Protein AF-A0A450VJZ7-F1 (afdb_monomer_lite)

Radius of gyration: 20.31 Å; chains: 1; bounding box: 56×38×48 Å

Sequence (120 aa):
MLVKLYDGNTVTESKRHTITGNPQHEEINTSYVERQNLTMRMSMRRFTRLTNAFSKKVENHMHAISLHYMYYNFCRIHQTLRVTPAMEAGITDRVWEIKDILKLIPMEAPKERGAYKKAA

Structure (mmCIF, N/CA/C/O backbone):
data_AF-A0A450VJZ7-F1
#
_entry.id   AF-A0A450VJZ7-F1
#
loop_
_atom_site.group_PDB
_atom_site.id
_atom_site.type_symbol
_atom_site.label_atom_id
_atom_site.label_alt_id
_atom_site.label_comp_id
_atom_site.label_asym_id
_atom_site.label_entity_id
_atom_site.label_seq_id
_atom_site.pdbx_PDB_ins_code
_atom_site.Cartn_x
_atom_site.Cartn_y
_atom_site.Cartn_z
_atom_site.occupancy
_atom_site.B_iso_or_equiv
_atom_site.auth_seq_id
_atom_site.auth_comp_id
_atom_site.auth_asym_id
_atom_site.auth_atom_id
_atom_site.pdbx_PDB_model_num
ATOM 1 N N . MET A 1 1 ? -15.388 12.323 7.587 1.00 75.19 1 MET A N 1
ATOM 2 C CA . MET A 1 1 ? -13.961 12.392 7.963 1.00 75.19 1 MET A CA 1
ATOM 3 C C . MET A 1 1 ? -13.827 12.250 9.471 1.00 75.19 1 MET A C 1
ATOM 5 O O . MET A 1 1 ? -14.610 12.836 10.208 1.00 75.19 1 MET A O 1
ATOM 9 N N . LEU A 1 2 ? -12.863 11.456 9.932 1.00 82.31 2 LEU A N 1
ATOM 10 C CA . LEU A 1 2 ? -12.483 11.422 11.342 1.00 82.31 2 LEU A CA 1
ATOM 11 C C . LEU A 1 2 ? -11.407 12.492 11.569 1.00 82.31 2 LEU A C 1
ATOM 13 O O . LEU A 1 2 ? -10.364 12.461 10.919 1.00 82.31 2 LEU A O 1
ATOM 17 N N . VAL A 1 3 ? -11.676 13.445 12.454 1.00 84.81 3 VAL A N 1
ATOM 18 C CA . VAL A 1 3 ? -10.765 14.528 12.826 1.00 84.81 3 VAL A CA 1
ATOM 19 C C . VAL A 1 3 ? -10.163 14.183 14.181 1.00 84.81 3 VAL A C 1
ATOM 21 O O . VAL A 1 3 ? -10.890 14.041 15.162 1.00 84.81 3 VAL A O 1
ATOM 24 N N . LYS A 1 4 ? -8.840 14.024 14.232 1.00 85.38 4 LYS A N 1
ATOM 25 C CA . LYS A 1 4 ? -8.097 13.797 15.476 1.00 85.38 4 LYS A CA 1
ATOM 26 C C . LYS A 1 4 ? -7.554 15.133 15.973 1.00 85.38 4 LYS A C 1
ATOM 28 O O . LYS A 1 4 ? -6.862 15.817 15.222 1.00 85.38 4 LYS A O 1
ATOM 33 N N . LEU A 1 5 ? -7.893 15.503 17.203 1.00 87.38 5 LEU A N 1
ATOM 34 C CA . LEU A 1 5 ? -7.334 16.672 17.876 1.00 87.38 5 LEU A CA 1
ATOM 35 C C . LEU A 1 5 ? -6.056 16.253 18.600 1.00 87.38 5 LEU A C 1
ATOM 37 O O . LEU A 1 5 ? -6.008 15.189 19.223 1.00 87.38 5 LEU A O 1
ATOM 41 N N . TYR A 1 6 ? -5.022 17.077 18.469 1.00 90.69 6 TYR A N 1
ATOM 42 C CA . TYR A 1 6 ? -3.698 16.814 19.017 1.00 90.69 6 TYR A CA 1
ATOM 43 C C . TYR A 1 6 ? -3.304 17.921 19.988 1.00 90.69 6 TYR A C 1
ATOM 45 O O . TYR A 1 6 ? -3.503 19.098 19.692 1.00 90.69 6 TYR A O 1
ATOM 53 N N . ASP A 1 7 ? -2.697 17.523 21.102 1.00 92.12 7 ASP A N 1
ATOM 54 C CA . ASP A 1 7 ? -1.905 18.394 21.967 1.00 92.12 7 ASP A CA 1
ATOM 55 C C . ASP A 1 7 ? -0.452 17.898 21.933 1.00 92.12 7 ASP A C 1
ATOM 57 O O . ASP A 1 7 ? -0.128 16.797 22.395 1.00 92.12 7 ASP A O 1
ATOM 61 N N . GLY A 1 8 ? 0.411 18.651 21.249 1.00 91.38 8 GLY A N 1
ATOM 62 C CA . GLY A 1 8 ? 1.755 18.204 20.884 1.00 91.38 8 GLY A CA 1
ATOM 63 C C . GLY A 1 8 ? 1.735 16.901 20.070 1.00 91.38 8 GLY A C 1
ATOM 64 O O . GLY A 1 8 ? 1.234 16.864 18.948 1.00 91.38 8 GLY A O 1
ATOM 65 N N . ASN A 1 9 ? 2.287 15.826 20.645 1.00 87.50 9 ASN A N 1
ATOM 66 C CA . ASN A 1 9 ? 2.355 14.495 20.023 1.00 87.50 9 ASN A CA 1
ATOM 67 C C . ASN A 1 9 ? 1.259 13.527 20.502 1.00 87.50 9 ASN A C 1
ATOM 69 O O . ASN A 1 9 ? 1.255 12.361 20.098 1.00 87.50 9 ASN A O 1
ATOM 73 N N . THR A 1 10 ? 0.340 13.984 21.351 1.00 89.25 10 THR A N 1
ATOM 74 C CA . THR A 1 10 ? -0.694 13.140 21.955 1.00 89.25 10 THR A CA 1
ATOM 75 C C . THR A 1 10 ? -2.044 13.422 21.309 1.00 89.25 10 THR A C 1
ATOM 77 O O . THR A 1 10 ? -2.442 14.576 21.163 1.00 89.25 10 THR A O 1
ATOM 80 N N . VAL A 1 11 ? -2.768 12.365 20.926 1.00 89.56 11 VAL A N 1
ATOM 81 C CA . VAL A 1 11 ? -4.166 12.488 20.485 1.00 89.56 11 VAL A CA 1
ATOM 82 C C . VAL A 1 11 ? -5.034 12.686 21.720 1.00 89.56 11 VAL A C 1
ATOM 84 O O . VAL A 1 11 ? -5.073 11.811 22.583 1.00 89.56 11 VAL A O 1
ATOM 87 N N . THR A 1 12 ? -5.736 13.811 21.795 1.00 92.25 12 THR A N 1
ATOM 88 C CA . THR A 1 12 ? -6.628 14.143 22.914 1.00 92.25 12 THR A CA 1
ATOM 89 C C . THR A 1 12 ? -8.069 13.743 22.627 1.00 92.25 12 THR A C 1
ATOM 91 O O . THR A 1 12 ? -8.780 13.298 23.521 1.00 92.25 12 THR A O 1
ATOM 94 N N . GLU A 1 13 ? -8.503 13.851 21.370 1.00 90.94 13 GLU A N 1
ATOM 95 C CA . GLU A 1 13 ? -9.883 13.568 20.983 1.00 90.94 13 GLU A CA 1
ATOM 96 C C . GLU A 1 13 ? -9.971 13.089 19.527 1.00 90.94 13 GLU A C 1
ATOM 98 O O . GLU A 1 13 ? -9.119 13.400 18.693 1.00 90.94 13 GLU A O 1
ATOM 103 N N . SER A 1 14 ? -11.013 12.326 19.192 1.00 87.44 14 SER A N 1
ATOM 104 C CA . SER A 1 14 ? -11.332 11.927 17.817 1.00 87.44 14 SER A CA 1
ATOM 105 C C . SER A 1 14 ? -12.813 12.167 17.535 1.00 87.44 14 SER A C 1
ATOM 107 O O . SER A 1 14 ? -13.666 11.505 18.118 1.00 87.44 14 SER A O 1
ATOM 109 N N . LYS A 1 15 ? -13.124 13.093 16.623 1.00 88.62 15 LYS A N 1
ATOM 110 C CA . LYS A 1 15 ? -14.495 13.462 16.237 1.00 88.62 15 LYS A CA 1
ATOM 111 C C . LYS A 1 15 ? -14.821 12.966 14.840 1.00 88.62 15 LYS A C 1
ATOM 113 O O . LYS A 1 15 ? -14.015 13.100 13.921 1.00 88.62 15 LYS A O 1
ATOM 118 N N . ARG A 1 16 ? -16.026 12.432 14.647 1.00 87.75 16 ARG A N 1
ATOM 119 C CA . ARG A 1 16 ? -16.557 12.130 13.313 1.00 87.75 16 ARG A CA 1
ATOM 120 C C . ARG A 1 16 ? -17.292 13.357 12.796 1.00 87.75 16 ARG A C 1
ATOM 122 O O . ARG A 1 16 ? -18.292 13.765 13.370 1.00 87.75 16 ARG A O 1
ATOM 129 N N . HIS A 1 17 ? -16.808 13.922 11.699 1.00 84.31 17 HIS A N 1
ATOM 130 C CA . HIS A 1 17 ? -17.453 15.037 11.016 1.00 84.31 17 HIS A CA 1
ATOM 131 C C . HIS A 1 17 ? -17.715 14.690 9.558 1.00 84.31 17 HIS A C 1
ATOM 133 O O . HIS A 1 17 ? -16.815 14.266 8.829 1.00 84.31 17 HIS A O 1
ATOM 139 N N . THR A 1 18 ? -18.942 14.902 9.104 1.00 83.75 18 THR A N 1
ATOM 140 C CA . THR A 1 18 ? -19.259 14.865 7.678 1.00 83.75 18 THR A CA 1
ATOM 141 C C . THR A 1 18 ? -18.819 16.187 7.055 1.00 83.75 18 THR A C 1
ATOM 143 O O . THR A 1 18 ? -19.298 17.240 7.457 1.00 83.75 18 THR A O 1
ATOM 146 N N . ILE A 1 19 ? -17.866 16.132 6.119 1.00 82.50 19 ILE A N 1
ATOM 147 C CA . ILE A 1 19 ? -17.354 17.319 5.406 1.00 82.50 19 ILE A CA 1
ATOM 148 C C . ILE A 1 19 ? -17.985 17.410 4.013 1.00 82.50 19 ILE A C 1
ATOM 150 O O . ILE A 1 19 ? -18.381 18.484 3.575 1.00 82.50 19 ILE A O 1
ATOM 154 N N . THR A 1 20 ? -18.088 16.281 3.311 1.00 84.12 20 THR A N 1
ATOM 155 C CA . THR A 1 20 ? -18.601 16.221 1.938 1.00 84.12 20 THR A CA 1
ATOM 156 C C . THR A 1 20 ? -19.441 14.963 1.748 1.00 84.12 20 THR A C 1
ATOM 158 O O . THR A 1 20 ? -19.100 13.907 2.286 1.00 84.12 20 THR A O 1
ATOM 161 N N . GLY A 1 21 ? -20.507 15.080 0.953 1.00 86.25 21 GLY A N 1
ATOM 162 C CA . GLY A 1 21 ? -21.400 13.975 0.603 1.00 86.25 21 GLY A CA 1
ATOM 163 C C . GLY A 1 21 ? -22.307 13.532 1.752 1.00 86.25 21 GLY A C 1
ATOM 164 O O . GLY A 1 21 ? -22.499 14.257 2.726 1.00 86.25 21 GLY A O 1
ATOM 165 N N . ASN A 1 22 ? -22.852 12.321 1.624 1.00 88.25 22 ASN A N 1
ATOM 166 C CA . ASN A 1 22 ? -23.705 11.687 2.630 1.00 88.25 22 ASN A CA 1
ATOM 167 C C . ASN A 1 22 ? -23.130 10.320 3.059 1.00 88.25 22 ASN A C 1
ATOM 169 O O . ASN A 1 22 ? -23.680 9.280 2.694 1.00 88.25 22 ASN A O 1
ATOM 173 N N . PRO A 1 23 ? -21.967 10.294 3.739 1.00 86.38 23 PRO A N 1
ATOM 174 C CA . PRO A 1 23 ? -21.367 9.054 4.217 1.00 86.38 23 PRO A CA 1
ATOM 175 C C . PRO A 1 23 ? -22.206 8.439 5.342 1.00 86.38 23 PRO A C 1
ATOM 177 O O . PRO A 1 23 ? -22.731 9.161 6.191 1.00 86.38 23 PRO A O 1
ATOM 180 N N . GLN A 1 24 ? -22.253 7.106 5.400 1.00 86.25 24 GLN A N 1
ATOM 181 C CA . GLN A 1 24 ? -22.792 6.396 6.559 1.00 86.25 24 GLN A CA 1
ATOM 182 C C . GLN A 1 24 ? -21.924 6.707 7.783 1.00 86.25 24 GLN A C 1
ATOM 184 O O . GLN A 1 24 ? -20.709 6.490 7.779 1.00 86.25 24 GLN A O 1
ATOM 189 N N . HIS A 1 25 ? -22.530 7.296 8.814 1.00 82.50 25 HIS A N 1
ATOM 190 C CA . HIS A 1 25 ? -21.797 7.891 9.932 1.00 82.50 25 HIS A CA 1
ATOM 191 C C . HIS A 1 25 ? -21.041 6.839 10.759 1.00 82.50 25 HIS A C 1
ATOM 193 O O . HIS A 1 25 ? -19.971 7.101 11.324 1.00 82.50 25 HIS A O 1
ATOM 199 N N . GLU A 1 26 ? -21.579 5.625 10.796 1.00 85.44 26 GLU A N 1
ATOM 200 C CA . GLU A 1 26 ? -21.046 4.461 11.490 1.00 85.44 26 GLU A CA 1
ATOM 201 C C . GLU A 1 26 ? -19.736 3.976 10.859 1.00 85.44 26 GLU A C 1
ATOM 203 O O . GLU A 1 26 ? -18.831 3.550 11.579 1.00 85.44 26 GLU A O 1
ATOM 208 N N . GLU A 1 27 ? -19.600 4.120 9.539 1.00 85.12 27 GLU A N 1
ATOM 209 C CA . GLU A 1 27 ? -18.448 3.649 8.767 1.00 85.12 27 GLU A CA 1
ATOM 210 C C . GLU A 1 27 ? -17.268 4.632 8.774 1.00 85.12 27 GLU A C 1
ATOM 212 O O . GLU A 1 27 ? -16.162 4.286 8.352 1.00 85.12 27 GLU A O 1
ATOM 217 N N . ILE A 1 28 ? -17.449 5.855 9.291 1.00 87.56 28 ILE A N 1
ATOM 218 C CA . ILE A 1 28 ? -16.386 6.867 9.336 1.00 87.56 28 ILE A CA 1
ATOM 219 C C . ILE A 1 28 ? -15.267 6.415 10.287 1.00 87.56 28 ILE A C 1
ATOM 221 O O . ILE A 1 28 ? -15.357 6.548 11.510 1.00 87.56 28 ILE A O 1
ATOM 225 N N . ASN A 1 29 ? -14.159 5.951 9.713 1.00 86.62 29 ASN A N 1
ATOM 226 C CA . ASN A 1 29 ? -12.942 5.588 10.431 1.00 86.62 29 ASN A CA 1
ATOM 227 C C . ASN A 1 29 ? -11.681 5.901 9.601 1.00 86.62 29 ASN A C 1
ATOM 229 O O . ASN A 1 29 ? -11.763 6.258 8.427 1.00 86.62 29 ASN A O 1
ATOM 233 N N . THR A 1 30 ? -10.504 5.795 10.223 1.00 87.94 30 THR A N 1
ATOM 234 C CA . THR A 1 30 ? -9.195 5.970 9.559 1.00 87.94 30 THR A CA 1
ATOM 235 C C . THR A 1 30 ? -8.361 4.696 9.542 1.00 87.94 30 THR A C 1
ATOM 237 O O . THR A 1 30 ? -7.246 4.709 9.021 1.00 87.94 30 THR A O 1
ATOM 240 N N . SER A 1 31 ? -8.874 3.594 10.094 1.00 87.56 31 SER A N 1
ATOM 241 C CA . SER A 1 31 ? -8.093 2.379 10.339 1.00 87.56 31 SER A CA 1
ATOM 242 C C . SER A 1 31 ? -7.526 1.798 9.044 1.00 87.56 31 SER A C 1
ATOM 244 O O . SER A 1 31 ? -6.360 1.404 9.012 1.00 87.56 31 SER A O 1
ATOM 246 N N . TYR A 1 32 ? -8.299 1.820 7.955 1.00 87.56 32 TYR A N 1
ATOM 247 C CA . TYR A 1 32 ? -7.862 1.338 6.643 1.00 87.56 32 TYR A CA 1
ATOM 248 C C . TYR A 1 32 ? -6.685 2.146 6.085 1.00 87.56 32 TYR A C 1
ATOM 250 O O . TYR A 1 32 ? -5.667 1.573 5.694 1.00 87.56 32 TYR A O 1
ATOM 258 N N . VAL A 1 33 ? -6.783 3.478 6.112 1.00 89.00 33 VAL A N 1
ATOM 259 C CA . VAL A 1 33 ? -5.733 4.381 5.612 1.00 89.00 33 VAL A CA 1
ATOM 260 C C . VAL A 1 33 ? -4.489 4.306 6.496 1.00 89.00 33 VAL A C 1
ATOM 262 O O . VAL A 1 33 ? -3.364 4.242 6.004 1.00 89.00 33 VAL A O 1
ATOM 265 N N . GLU A 1 34 ? -4.663 4.255 7.816 1.00 90.88 34 GLU A N 1
ATOM 266 C CA . GLU A 1 34 ? -3.556 4.106 8.765 1.00 90.88 34 GLU A CA 1
ATOM 267 C C . GLU A 1 34 ? -2.826 2.773 8.577 1.00 90.88 34 GLU A C 1
ATOM 269 O O . GLU A 1 34 ? -1.592 2.737 8.534 1.00 90.88 34 GLU A 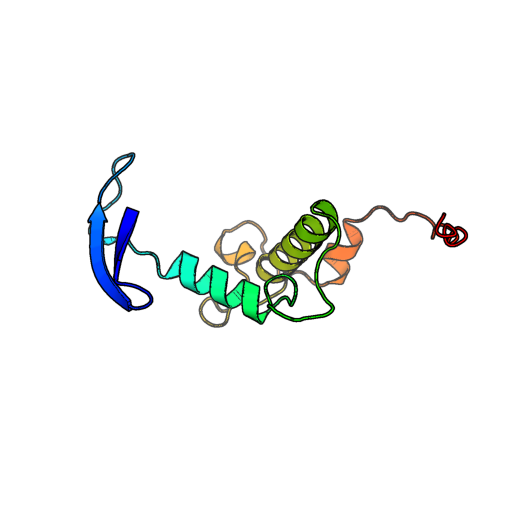O 1
ATOM 274 N N . ARG A 1 35 ? -3.571 1.680 8.378 1.00 91.69 35 ARG A N 1
ATOM 275 C CA . ARG A 1 35 ? -3.010 0.358 8.089 1.00 91.69 35 ARG A CA 1
ATOM 276 C C . ARG A 1 35 ? -2.276 0.328 6.752 1.00 91.69 35 ARG A C 1
ATOM 278 O O . ARG A 1 35 ? -1.201 -0.275 6.670 1.00 91.69 35 ARG A O 1
ATOM 285 N N . GLN A 1 36 ? -2.819 0.971 5.721 1.00 91.12 36 GLN A N 1
ATOM 286 C CA . GLN A 1 36 ? -2.162 1.100 4.422 1.00 91.12 36 GLN A CA 1
ATOM 287 C C . GLN A 1 36 ? -0.850 1.883 4.555 1.00 91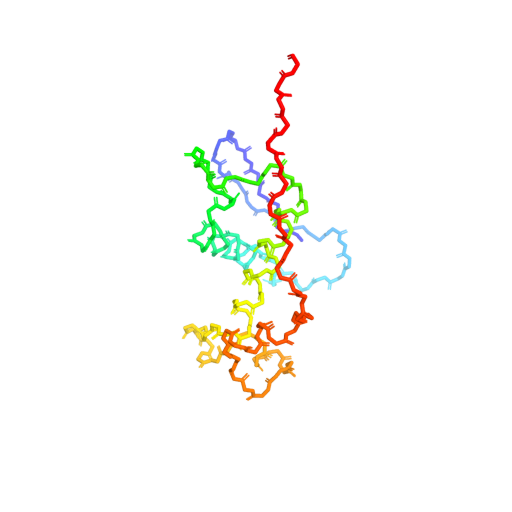.12 36 GLN A C 1
ATOM 289 O O . GLN A 1 36 ? 0.194 1.421 4.096 1.00 91.12 36 GLN A O 1
ATOM 294 N N . ASN A 1 37 ? -0.867 3.010 5.270 1.00 91.75 37 ASN A N 1
ATOM 295 C CA . ASN A 1 37 ? 0.322 3.818 5.536 1.00 91.75 37 ASN A CA 1
ATOM 296 C C . ASN A 1 37 ? 1.405 3.033 6.283 1.00 91.75 37 ASN A C 1
ATOM 298 O O . ASN A 1 37 ? 2.575 3.079 5.898 1.00 91.75 37 ASN A O 1
ATOM 302 N N . LEU A 1 38 ? 1.032 2.278 7.320 1.00 92.62 38 LEU A N 1
ATOM 303 C CA . LEU A 1 38 ? 1.960 1.390 8.020 1.00 92.62 38 LEU A CA 1
ATOM 304 C C . LEU A 1 38 ? 2.552 0.346 7.065 1.00 92.62 38 LEU A C 1
ATOM 306 O O . LEU A 1 38 ? 3.766 0.153 7.031 1.00 92.62 38 LEU A O 1
ATOM 310 N N . THR A 1 39 ? 1.705 -0.295 6.262 1.00 92.31 39 THR A N 1
ATOM 311 C CA . THR A 1 39 ? 2.123 -1.321 5.298 1.00 92.31 39 THR A CA 1
ATOM 312 C C . THR A 1 39 ? 3.131 -0.772 4.295 1.00 92.31 39 THR A C 1
ATOM 314 O O . THR A 1 39 ? 4.175 -1.394 4.086 1.00 92.31 39 THR A O 1
ATOM 317 N N . MET A 1 40 ? 2.870 0.410 3.730 1.00 92.50 40 MET A N 1
ATOM 318 C CA . MET A 1 40 ? 3.794 1.080 2.817 1.00 92.50 40 MET A CA 1
ATOM 319 C C . MET A 1 40 ? 5.137 1.358 3.495 1.00 92.50 40 MET A C 1
ATOM 321 O O . MET A 1 40 ? 6.176 0.979 2.960 1.00 92.50 40 MET A O 1
ATOM 325 N N . ARG A 1 41 ? 5.138 1.946 4.699 1.00 91.38 41 ARG A N 1
ATOM 326 C CA . ARG A 1 41 ? 6.380 2.271 5.429 1.00 91.38 41 ARG A CA 1
ATOM 327 C C . ARG A 1 41 ? 7.214 1.041 5.782 1.00 91.38 41 ARG A C 1
ATOM 329 O O . ARG A 1 41 ? 8.436 1.125 5.771 1.00 91.38 41 ARG A O 1
ATOM 336 N N . MET A 1 42 ? 6.566 -0.079 6.094 1.00 91.75 42 MET A N 1
ATOM 337 C CA . MET A 1 42 ? 7.254 -1.329 6.430 1.00 91.75 42 MET A CA 1
ATOM 338 C C . MET A 1 42 ? 7.761 -2.069 5.190 1.00 91.75 42 MET A C 1
ATOM 340 O O . MET A 1 42 ? 8.773 -2.759 5.257 1.00 91.75 42 MET A O 1
ATOM 344 N N . SER A 1 43 ? 7.074 -1.927 4.056 1.00 90.94 43 SER A N 1
ATOM 345 C CA . SER A 1 43 ? 7.374 -2.691 2.839 1.00 90.94 43 SER A CA 1
ATOM 346 C C . SER A 1 43 ? 8.309 -1.962 1.874 1.00 90.94 43 SER A C 1
ATOM 348 O O . SER A 1 43 ? 8.874 -2.594 0.984 1.00 90.94 43 SER A O 1
ATOM 350 N N . MET A 1 44 ? 8.483 -0.643 2.013 1.00 91.19 44 MET A N 1
ATOM 351 C CA . MET A 1 44 ? 9.431 0.123 1.206 1.00 91.19 44 MET A CA 1
ATOM 352 C C . MET A 1 44 ? 10.212 1.138 2.041 1.00 91.19 44 MET A C 1
ATOM 354 O O . MET A 1 44 ? 9.655 1.909 2.819 1.00 91.19 44 MET A O 1
ATOM 358 N N . ARG A 1 45 ? 11.523 1.225 1.794 1.00 92.31 45 ARG A N 1
ATOM 359 C CA . ARG A 1 45 ? 12.421 2.136 2.526 1.00 92.31 45 ARG A CA 1
ATOM 360 C C . ARG A 1 45 ? 12.281 3.611 2.133 1.00 92.31 45 ARG A C 1
ATOM 362 O O . ARG A 1 45 ? 12.859 4.471 2.786 1.00 92.31 45 ARG A O 1
ATOM 369 N N . ARG A 1 46 ? 11.520 3.922 1.074 1.00 92.31 46 ARG A N 1
ATOM 370 C CA . ARG A 1 46 ? 11.349 5.291 0.548 1.00 92.31 46 ARG A CA 1
ATOM 371 C C . ARG A 1 46 ? 10.647 6.236 1.531 1.00 92.31 46 ARG A C 1
ATOM 373 O O . ARG A 1 46 ? 10.833 7.440 1.420 1.00 9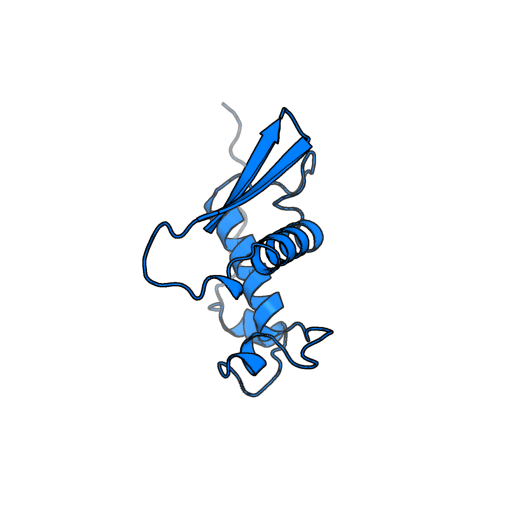2.31 46 ARG A O 1
ATOM 380 N N . PHE A 1 47 ? 9.889 5.692 2.485 1.00 90.75 47 PHE A N 1
ATOM 381 C CA . PHE A 1 47 ? 9.216 6.443 3.551 1.00 90.75 47 PHE A CA 1
ATOM 382 C C . PHE A 1 47 ? 9.914 6.329 4.916 1.00 90.75 47 PHE A C 1
ATOM 384 O O . PHE A 1 47 ? 9.367 6.758 5.931 1.00 90.75 47 PHE A O 1
ATOM 391 N N . THR A 1 48 ? 11.108 5.735 4.970 1.00 90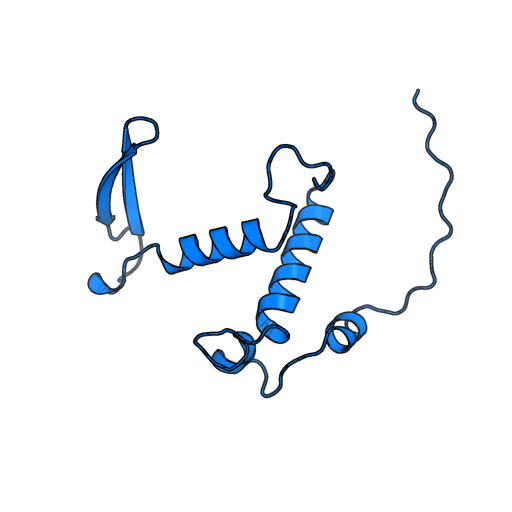.19 48 THR A N 1
ATOM 392 C CA . THR A 1 48 ? 11.895 5.632 6.203 1.00 90.19 48 THR A CA 1
ATOM 393 C C . THR A 1 48 ? 12.804 6.854 6.346 1.00 90.19 48 THR A C 1
ATOM 395 O O . THR A 1 48 ? 13.384 7.332 5.373 1.00 90.19 48 THR A O 1
ATOM 398 N N . ARG A 1 49 ? 12.957 7.364 7.571 1.00 88.81 49 ARG A N 1
ATOM 399 C CA . ARG A 1 49 ? 13.874 8.472 7.885 1.00 88.81 49 ARG A CA 1
ATOM 400 C C . ARG A 1 49 ? 15.315 7.956 8.032 1.00 88.81 49 ARG A C 1
ATOM 402 O O . ARG A 1 49 ? 15.513 6.812 8.424 1.00 88.81 49 ARG A O 1
ATOM 409 N N . LEU A 1 50 ? 16.313 8.807 7.764 1.00 89.25 50 LEU A N 1
ATOM 410 C CA . LEU A 1 50 ? 17.750 8.512 7.946 1.00 89.25 50 LEU A CA 1
ATOM 411 C C . LEU A 1 50 ? 18.220 7.228 7.231 1.00 89.25 50 LEU A C 1
ATOM 413 O O . LEU A 1 50 ? 18.964 6.420 7.779 1.00 89.25 50 LEU A O 1
ATOM 417 N N . THR A 1 51 ? 17.787 7.028 5.987 1.00 89.25 51 THR A N 1
ATOM 418 C CA . THR A 1 51 ? 18.222 5.905 5.147 1.00 89.25 51 THR A CA 1
ATOM 419 C C . THR A 1 51 ? 18.871 6.413 3.867 1.00 89.25 51 THR A C 1
ATOM 421 O O . THR A 1 51 ? 18.463 7.430 3.321 1.00 89.25 51 THR A O 1
ATOM 424 N N . ASN A 1 52 ? 19.846 5.670 3.343 1.00 92.06 52 ASN A N 1
ATOM 425 C CA . ASN A 1 52 ? 20.431 5.901 2.018 1.00 92.06 52 ASN A CA 1
ATOM 426 C C . ASN A 1 52 ? 19.461 5.608 0.855 1.00 92.06 52 ASN A C 1
ATOM 428 O O . ASN A 1 52 ? 19.728 5.982 -0.283 1.00 92.06 52 ASN A O 1
ATOM 432 N N . ALA A 1 53 ? 18.327 4.961 1.128 1.00 90.75 53 ALA A N 1
ATOM 433 C CA . ALA A 1 53 ? 17.330 4.586 0.138 1.00 90.75 53 ALA A CA 1
ATOM 434 C C . ALA A 1 53 ? 16.316 5.708 -0.154 1.00 90.75 53 ALA A C 1
ATOM 436 O O . ALA A 1 53 ? 15.179 5.417 -0.503 1.00 90.75 53 ALA A O 1
ATOM 437 N N . PHE A 1 54 ? 16.676 6.987 -0.044 1.00 89.81 54 PHE A N 1
ATOM 438 C CA . PHE A 1 54 ? 15.784 8.092 -0.415 1.00 89.81 54 PHE A CA 1
ATOM 439 C C . PHE A 1 54 ? 15.749 8.304 -1.937 1.00 89.81 54 PHE A C 1
ATOM 441 O O . PHE A 1 54 ? 16.682 7.944 -2.662 1.00 89.81 54 PHE A O 1
ATOM 448 N N . SER A 1 55 ? 14.652 8.859 -2.447 1.00 92.25 55 SER A N 1
ATOM 449 C CA . SER A 1 55 ? 14.560 9.255 -3.854 1.00 92.25 55 SER A CA 1
ATOM 450 C C . SER A 1 55 ? 15.103 10.671 -4.025 1.00 92.25 55 SER A C 1
ATOM 452 O O . SER A 1 55 ? 14.638 11.592 -3.369 1.00 92.25 55 SER A O 1
ATOM 454 N N . LYS A 1 56 ? 16.074 10.856 -4.928 1.00 92.00 56 LYS A N 1
ATOM 455 C CA . LYS A 1 56 ? 16.607 12.189 -5.285 1.00 92.00 56 LYS A CA 1
ATOM 456 C C . LYS A 1 56 ? 15.673 13.000 -6.191 1.00 92.00 56 LYS A C 1
ATOM 458 O O . LYS A 1 56 ? 15.853 14.199 -6.341 1.00 92.00 56 LYS A O 1
ATOM 463 N N . LYS A 1 57 ? 14.742 12.312 -6.849 1.00 94.12 57 LYS A N 1
ATOM 464 C CA . LYS A 1 57 ? 13.810 12.830 -7.849 1.00 94.12 57 LYS A CA 1
ATOM 465 C C . LYS A 1 57 ? 12.405 12.349 -7.507 1.00 94.12 57 LYS A C 1
ATOM 467 O O . LYS A 1 57 ? 12.264 11.202 -7.066 1.00 94.12 57 LYS A O 1
ATOM 472 N N . VAL A 1 58 ? 11.397 13.196 -7.707 1.00 94.62 58 VAL A N 1
ATOM 473 C CA . VAL A 1 58 ? 9.999 12.861 -7.395 1.00 94.62 58 VAL A CA 1
ATOM 474 C C . VAL A 1 58 ? 9.501 11.713 -8.272 1.00 94.62 58 VAL A C 1
ATOM 476 O O . VAL A 1 58 ? 8.849 10.800 -7.776 1.00 94.62 58 VAL A O 1
ATOM 479 N N . GLU A 1 59 ? 9.937 11.661 -9.527 1.00 96.06 59 GLU A N 1
ATOM 480 C CA . GLU A 1 59 ? 9.576 10.621 -10.491 1.00 96.06 59 GLU A CA 1
ATOM 481 C C . GLU A 1 59 ? 10.035 9.245 -9.994 1.00 96.06 59 GLU A C 1
ATOM 483 O O . GLU A 1 59 ? 9.265 8.290 -9.949 1.00 96.06 59 GLU A O 1
ATOM 488 N N . ASN A 1 60 ? 11.267 9.152 -9.481 1.00 93.19 60 ASN A N 1
ATOM 489 C CA . ASN A 1 60 ? 11.787 7.911 -8.899 1.00 93.19 60 ASN A CA 1
ATOM 490 C C . ASN A 1 60 ? 11.022 7.485 -7.638 1.00 93.19 60 ASN A C 1
ATOM 492 O O . ASN A 1 60 ? 10.960 6.296 -7.323 1.00 93.19 60 ASN A O 1
ATOM 496 N N . HIS A 1 61 ? 10.479 8.440 -6.879 1.00 94.62 61 HIS A N 1
ATOM 497 C CA . HIS A 1 61 ? 9.610 8.135 -5.747 1.00 94.62 61 HIS A CA 1
ATOM 498 C C . HIS A 1 61 ? 8.273 7.563 -6.224 1.00 94.62 61 HIS A C 1
ATOM 500 O O . HIS A 1 61 ? 7.874 6.501 -5.748 1.00 94.62 61 HIS A O 1
ATOM 506 N N . MET A 1 62 ? 7.653 8.202 -7.220 1.00 95.44 62 MET A N 1
ATOM 507 C CA . MET A 1 62 ? 6.424 7.721 -7.852 1.00 95.44 62 MET A CA 1
ATOM 508 C C . MET A 1 62 ? 6.604 6.305 -8.406 1.00 95.44 62 MET A C 1
ATOM 510 O O . MET A 1 62 ? 5.820 5.430 -8.064 1.00 95.44 62 MET A O 1
ATOM 514 N N . HIS A 1 63 ? 7.681 6.031 -9.150 1.00 93.25 63 HIS A N 1
ATOM 515 C CA . HIS A 1 63 ? 7.961 4.691 -9.681 1.00 93.25 63 HIS A CA 1
ATOM 516 C C . HIS A 1 63 ? 8.066 3.621 -8.586 1.00 93.25 63 HIS A C 1
ATOM 518 O O . HIS A 1 63 ? 7.518 2.530 -8.730 1.00 93.25 63 HIS A O 1
ATOM 524 N N . ALA A 1 64 ? 8.737 3.924 -7.470 1.00 94.44 64 ALA A N 1
ATOM 525 C CA . ALA A 1 64 ? 8.848 2.986 -6.354 1.00 94.44 64 ALA A CA 1
ATOM 526 C C . ALA A 1 64 ? 7.486 2.704 -5.694 1.00 94.44 64 ALA A C 1
ATOM 528 O O . ALA A 1 64 ? 7.197 1.557 -5.350 1.00 94.44 64 ALA A O 1
ATOM 529 N N . ILE A 1 65 ? 6.646 3.733 -5.548 1.00 94.94 65 ILE A N 1
ATOM 530 C CA . ILE A 1 65 ? 5.280 3.596 -5.032 1.00 94.94 65 ILE A CA 1
ATOM 531 C C . ILE A 1 65 ? 4.426 2.760 -5.992 1.00 94.94 65 ILE A C 1
ATOM 533 O O . ILE A 1 65 ? 3.751 1.830 -5.553 1.00 94.94 65 ILE A O 1
ATOM 537 N N . SER A 1 66 ? 4.487 3.037 -7.296 1.00 94.75 66 SER A N 1
ATOM 538 C CA . SER A 1 66 ? 3.758 2.281 -8.319 1.00 94.75 66 SER A CA 1
ATOM 539 C C . SER A 1 66 ? 4.133 0.801 -8.299 1.00 94.75 66 SER A C 1
ATOM 541 O O . SER A 1 66 ? 3.247 -0.051 -8.268 1.00 94.75 66 SER A O 1
ATOM 543 N N . LEU A 1 67 ? 5.432 0.485 -8.235 1.00 93.94 67 LEU A N 1
ATOM 544 C CA . LEU A 1 67 ? 5.912 -0.897 -8.131 1.00 93.94 67 LEU A CA 1
ATOM 545 C C . LEU A 1 67 ? 5.396 -1.591 -6.868 1.00 93.94 67 LEU A C 1
ATOM 547 O O . LEU A 1 67 ? 4.970 -2.744 -6.931 1.00 93.94 67 LEU A O 1
ATOM 551 N N . HIS A 1 68 ? 5.392 -0.892 -5.731 1.00 94.88 68 HIS A N 1
ATOM 552 C CA . HIS A 1 68 ? 4.851 -1.440 -4.492 1.00 94.88 68 HIS A CA 1
ATOM 553 C C . HIS A 1 68 ? 3.367 -1.785 -4.614 1.00 94.88 68 HIS A C 1
ATOM 555 O O . HIS A 1 68 ? 2.981 -2.890 -4.242 1.00 94.88 68 HIS A O 1
ATOM 561 N N . TYR A 1 69 ? 2.545 -0.874 -5.143 1.00 94.94 69 TYR A N 1
ATOM 562 C CA . TYR A 1 69 ? 1.114 -1.128 -5.310 1.00 94.94 69 TYR A CA 1
ATOM 563 C C . TYR A 1 69 ? 0.836 -2.259 -6.293 1.00 94.94 69 TYR A C 1
ATOM 565 O O . TYR A 1 69 ? -0.068 -3.056 -6.057 1.00 94.94 69 TYR A O 1
ATOM 573 N N . MET A 1 70 ? 1.635 -2.375 -7.354 1.00 95.62 70 MET A N 1
ATOM 574 C CA . MET A 1 70 ? 1.486 -3.460 -8.320 1.00 95.62 70 MET A CA 1
ATOM 575 C C . MET A 1 70 ? 1.773 -4.814 -7.693 1.00 95.62 70 MET A C 1
ATOM 577 O O . MET A 1 70 ? 0.950 -5.723 -7.762 1.00 95.62 70 MET A O 1
ATOM 581 N N . TYR A 1 71 ? 2.880 -4.916 -6.965 1.00 95.81 71 TYR A N 1
ATOM 582 C CA . TYR A 1 71 ? 3.190 -6.125 -6.219 1.00 95.81 71 TYR A CA 1
ATOM 583 C C . TYR A 1 71 ? 2.142 -6.434 -5.134 1.00 95.81 71 TYR A C 1
ATOM 585 O O . TYR A 1 71 ? 1.674 -7.568 -5.026 1.00 95.81 71 TYR A O 1
ATOM 593 N N . TYR A 1 72 ? 1.753 -5.437 -4.334 1.00 95.62 72 TYR A N 1
ATOM 594 C CA . TYR A 1 72 ? 0.828 -5.622 -3.216 1.00 95.62 72 TYR A CA 1
ATOM 595 C C . TYR A 1 72 ? -0.567 -6.059 -3.677 1.00 95.62 72 TYR A C 1
ATOM 597 O O . TYR A 1 72 ? -1.141 -6.957 -3.067 1.00 95.62 72 TYR A O 1
ATOM 605 N N . ASN A 1 73 ? -1.096 -5.453 -4.745 1.00 96.44 73 ASN A N 1
ATOM 606 C CA . ASN A 1 73 ? -2.451 -5.733 -5.215 1.00 96.44 73 ASN A CA 1
ATOM 607 C C . ASN A 1 73 ? -2.540 -7.014 -6.052 1.00 96.44 73 ASN A C 1
ATOM 609 O O . ASN A 1 73 ? -3.536 -7.722 -5.932 1.00 96.44 73 ASN A O 1
ATOM 613 N N . PHE A 1 74 ? -1.534 -7.321 -6.880 1.00 97.25 74 PHE A N 1
ATOM 614 C CA . PHE A 1 74 ? -1.636 -8.397 -7.875 1.00 97.25 74 PHE A CA 1
ATOM 615 C C . PHE A 1 74 ? -0.854 -9.667 -7.519 1.00 97.25 74 PHE A C 1
ATOM 617 O O . PHE A 1 74 ? -1.284 -10.757 -7.893 1.00 97.25 74 PHE A O 1
ATOM 624 N N . CYS A 1 75 ? 0.264 -9.560 -6.791 1.00 96.94 75 CYS A N 1
ATOM 625 C CA . CYS A 1 75 ? 1.132 -10.708 -6.493 1.00 96.94 75 CYS A CA 1
ATOM 626 C C . CYS A 1 75 ? 1.002 -11.210 -5.052 1.00 96.94 75 CYS A C 1
ATOM 628 O O . CYS A 1 75 ? 1.123 -12.405 -4.786 1.00 96.94 75 CYS A O 1
ATOM 630 N N . ARG A 1 76 ? 0.800 -10.306 -4.089 1.00 95.31 76 ARG A N 1
ATOM 631 C CA . ARG A 1 76 ? 0.799 -10.661 -2.668 1.00 95.31 76 ARG A CA 1
ATOM 632 C C . ARG A 1 76 ? -0.572 -11.162 -2.220 1.00 95.31 76 ARG A C 1
ATOM 634 O O . ARG A 1 76 ? -1.535 -10.402 -2.176 1.00 95.31 76 ARG A O 1
ATOM 641 N N . ILE A 1 77 ? -0.633 -12.414 -1.773 1.00 96.12 77 ILE A N 1
ATOM 642 C CA . ILE A 1 77 ? -1.819 -12.956 -1.100 1.00 96.12 77 ILE A CA 1
ATOM 643 C C . ILE A 1 77 ? -1.984 -12.270 0.260 1.00 96.12 77 ILE A C 1
ATOM 645 O O . ILE A 1 77 ? -1.063 -12.246 1.087 1.00 96.12 77 ILE A O 1
ATOM 649 N N . HIS A 1 78 ? -3.159 -11.691 0.499 1.00 94.00 78 HIS A N 1
ATOM 650 C CA . HIS A 1 78 ? -3.458 -11.015 1.751 1.00 94.00 78 HIS A CA 1
ATOM 651 C C . HIS A 1 78 ? -3.874 -12.033 2.818 1.00 94.00 78 HIS A C 1
ATOM 653 O O . HIS A 1 78 ? -4.743 -12.870 2.588 1.00 94.00 78 HIS A O 1
ATOM 659 N N . GLN A 1 79 ? -3.287 -11.950 4.016 1.00 90.69 79 GLN A N 1
ATOM 660 C CA . GLN A 1 79 ? -3.484 -12.956 5.072 1.00 90.69 79 GLN A CA 1
ATOM 661 C C . GLN A 1 79 ? -4.957 -13.167 5.446 1.00 90.69 79 GLN A C 1
ATOM 663 O O . GLN A 1 79 ? -5.373 -14.305 5.632 1.00 90.69 79 GLN A O 1
ATOM 668 N N . THR A 1 80 ? -5.737 -12.088 5.542 1.00 90.94 80 THR A N 1
ATOM 669 C CA . THR A 1 80 ? -7.158 -12.159 5.916 1.00 90.94 80 THR A CA 1
ATOM 670 C C . THR A 1 80 ? -8.059 -12.529 4.741 1.00 90.94 80 THR A C 1
ATOM 672 O O . THR A 1 80 ? -9.008 -13.272 4.941 1.00 90.94 80 THR A O 1
ATOM 675 N N . LEU A 1 81 ? -7.755 -12.049 3.527 1.00 93.88 81 LEU A N 1
ATOM 676 C CA . LEU A 1 81 ? -8.597 -12.301 2.347 1.00 93.88 81 LEU A CA 1
ATOM 677 C C . LEU A 1 81 ? -8.347 -13.691 1.757 1.00 93.88 81 LEU A C 1
ATOM 679 O O . LEU A 1 81 ? -9.180 -14.209 1.033 1.00 93.88 81 LEU A O 1
ATOM 683 N N . ARG A 1 82 ? -7.178 -14.293 2.029 1.00 95.94 82 ARG A N 1
ATOM 684 C CA . ARG A 1 82 ? -6.701 -15.558 1.432 1.00 95.94 82 ARG A CA 1
ATOM 685 C C . ARG A 1 82 ? -6.500 -15.520 -0.090 1.00 95.94 82 ARG A C 1
ATOM 687 O O . ARG A 1 82 ? -5.919 -16.453 -0.632 1.00 95.94 82 ARG A O 1
ATOM 694 N N . VAL A 1 83 ? -6.859 -14.416 -0.740 1.00 97.38 83 VAL A N 1
ATOM 695 C CA . VAL A 1 83 ? -6.580 -14.072 -2.140 1.00 97.38 83 VAL A CA 1
ATOM 696 C C . VAL A 1 83 ? -5.815 -12.743 -2.230 1.00 97.38 83 VAL A C 1
ATOM 698 O O . VAL A 1 83 ? -5.483 -12.129 -1.207 1.00 97.38 83 VAL A O 1
ATOM 701 N N . THR A 1 84 ? -5.466 -12.300 -3.440 1.00 97.50 84 THR A N 1
ATOM 702 C CA . THR A 1 84 ? -4.852 -10.976 -3.643 1.00 97.50 84 THR A CA 1
ATOM 703 C C . THR A 1 84 ? -5.919 -9.873 -3.609 1.00 97.50 84 THR A C 1
ATOM 705 O O . THR A 1 84 ? -7.071 -10.129 -3.962 1.00 97.50 84 THR A O 1
ATOM 708 N N . PRO A 1 85 ? -5.576 -8.630 -3.220 1.00 96.69 85 PRO A N 1
ATOM 709 C CA . PRO A 1 85 ? -6.534 -7.524 -3.237 1.00 96.69 85 PRO A CA 1
ATOM 710 C C . PRO A 1 85 ? -7.183 -7.280 -4.609 1.00 96.69 85 PRO A C 1
ATOM 712 O O . PRO A 1 85 ? -8.361 -6.951 -4.676 1.00 96.69 85 PRO A O 1
ATOM 715 N N . ALA A 1 86 ? -6.442 -7.465 -5.707 1.00 97.56 86 ALA A N 1
ATOM 716 C CA . ALA A 1 86 ? -6.991 -7.325 -7.055 1.00 97.56 86 ALA A CA 1
ATOM 717 C C . ALA A 1 86 ? -7.991 -8.440 -7.405 1.00 97.56 86 ALA A C 1
ATOM 719 O O . ALA A 1 86 ? -8.928 -8.184 -8.157 1.00 97.56 86 ALA A O 1
ATOM 720 N N . MET A 1 87 ? -7.818 -9.648 -6.855 1.00 98.00 87 MET A N 1
ATOM 721 C CA . MET A 1 87 ? -8.803 -10.725 -7.000 1.00 98.00 87 MET A CA 1
ATOM 722 C C . MET A 1 87 ? -10.077 -10.429 -6.217 1.00 98.00 87 MET A C 1
ATOM 724 O O . MET A 1 87 ? -11.164 -10.543 -6.770 1.00 98.00 87 MET A O 1
ATOM 728 N N . GLU A 1 88 ? -9.948 -9.986 -4.965 1.00 97.31 88 GLU A N 1
ATOM 729 C CA . GLU A 1 88 ? -11.101 -9.602 -4.138 1.00 97.31 88 GLU A CA 1
ATOM 730 C C . GLU A 1 88 ? -11.913 -8.468 -4.784 1.00 97.31 88 GLU A C 1
ATOM 732 O O . GLU A 1 88 ? -13.137 -8.454 -4.738 1.00 97.31 88 GLU A O 1
ATOM 737 N N . ALA A 1 89 ? -11.229 -7.534 -5.449 1.00 97.12 89 ALA A N 1
ATOM 738 C CA . ALA A 1 89 ? -11.858 -6.449 -6.196 1.00 97.12 89 ALA A CA 1
ATOM 739 C C . ALA A 1 89 ? -12.408 -6.864 -7.580 1.00 97.12 89 ALA A C 1
ATOM 741 O O . ALA A 1 89 ? -12.929 -6.011 -8.296 1.00 97.12 89 ALA A O 1
ATOM 742 N N . GLY A 1 90 ? -12.261 -8.128 -7.995 1.00 97.62 90 GLY A N 1
ATOM 743 C CA . GLY A 1 90 ? -12.731 -8.625 -9.294 1.00 97.62 90 GLY A CA 1
ATOM 744 C C . GLY A 1 90 ? -11.943 -8.120 -10.512 1.00 97.62 90 GLY A C 1
ATOM 745 O O . GLY A 1 90 ? -12.438 -8.185 -11.632 1.00 97.62 90 GLY A O 1
ATOM 746 N N . ILE A 1 91 ? -10.724 -7.605 -10.318 1.00 97.31 91 ILE A N 1
ATOM 747 C CA . ILE A 1 91 ? -9.874 -7.056 -11.393 1.00 97.31 91 ILE A CA 1
ATOM 748 C C . ILE A 1 91 ? -9.124 -8.173 -12.139 1.00 97.31 91 ILE A C 1
ATOM 750 O O . ILE A 1 91 ? -8.779 -8.033 -13.311 1.00 97.31 91 ILE A O 1
ATOM 754 N N . THR A 1 92 ? -8.83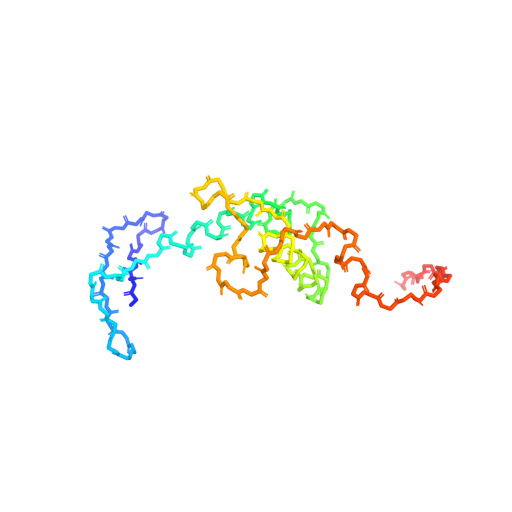3 -9.280 -11.458 1.00 96.94 92 THR A N 1
ATOM 755 C CA . THR A 1 92 ? -8.130 -10.449 -12.005 1.00 96.94 92 THR A CA 1
ATOM 756 C C . THR A 1 92 ? -8.664 -11.709 -11.337 1.00 96.94 92 THR A C 1
ATOM 758 O O . THR A 1 92 ? -9.066 -11.677 -10.181 1.00 96.94 92 THR A O 1
ATOM 761 N N . ASP A 1 93 ? -8.639 -12.830 -12.041 1.00 96.69 93 ASP A N 1
ATOM 762 C CA . ASP A 1 93 ? -9.088 -14.145 -11.565 1.00 96.69 93 ASP A CA 1
ATOM 763 C C . ASP A 1 93 ? -7.936 -15.034 -11.067 1.00 96.69 93 ASP A C 1
ATOM 765 O O . ASP A 1 93 ? -8.154 -16.069 -10.440 1.00 96.69 93 ASP A O 1
ATOM 769 N N . ARG A 1 94 ? -6.692 -14.613 -11.313 1.00 96.75 94 ARG A N 1
ATOM 770 C CA . ARG A 1 94 ? -5.474 -15.321 -10.907 1.00 96.75 94 ARG A CA 1
ATOM 771 C C . ARG A 1 94 ? -4.517 -14.439 -10.113 1.00 96.75 94 ARG A C 1
ATOM 773 O O . ARG A 1 94 ? -4.489 -13.215 -10.276 1.00 96.75 94 ARG A O 1
ATOM 780 N N . VAL A 1 95 ? -3.653 -15.093 -9.341 1.00 97.19 95 VAL A N 1
ATOM 781 C CA . VAL A 1 95 ? -2.473 -14.476 -8.720 1.00 97.19 95 VAL A CA 1
ATOM 782 C C . VAL A 1 95 ? -1.430 -14.190 -9.800 1.00 97.19 95 VAL A C 1
ATOM 784 O O . VAL A 1 95 ? -1.136 -15.054 -10.624 1.00 97.19 95 VAL A O 1
ATOM 787 N N . TRP A 1 96 ? -0.868 -12.983 -9.801 1.00 97.69 96 TRP A N 1
ATOM 788 C CA . TRP A 1 96 ? 0.209 -12.621 -10.720 1.00 97.69 96 TRP A CA 1
ATOM 789 C C . TRP A 1 96 ? 1.570 -12.992 -10.146 1.00 97.69 96 TRP A C 1
ATOM 791 O O . TRP A 1 96 ? 1.809 -12.894 -8.942 1.00 97.69 96 TRP A O 1
ATOM 801 N N . GLU A 1 97 ? 2.509 -13.310 -11.025 1.00 96.25 97 GLU A N 1
ATOM 802 C CA . GLU A 1 97 ? 3.916 -13.449 -10.670 1.00 96.25 97 GLU A CA 1
ATOM 803 C C . GLU A 1 97 ? 4.708 -12.184 -11.032 1.00 96.25 97 GLU A C 1
ATOM 805 O O . GLU A 1 97 ? 4.304 -11.380 -11.872 1.00 96.25 97 GLU A O 1
ATOM 810 N N . ILE A 1 98 ? 5.905 -12.029 -10.456 1.00 93.25 98 ILE A N 1
ATOM 811 C CA . ILE A 1 98 ? 6.805 -10.908 -10.787 1.00 93.25 98 ILE A CA 1
ATOM 812 C C . ILE A 1 98 ? 7.104 -10.864 -12.295 1.00 93.25 98 ILE A C 1
ATOM 814 O O . ILE A 1 98 ? 7.188 -9.782 -12.875 1.00 93.25 98 ILE A O 1
ATOM 818 N N . LYS A 1 99 ? 7.198 -12.028 -12.956 1.00 94.38 99 LYS A N 1
ATOM 819 C CA . LYS A 1 99 ? 7.395 -12.119 -14.412 1.00 94.38 99 LYS A CA 1
ATOM 820 C C . LYS A 1 99 ? 6.286 -11.420 -15.202 1.00 94.38 99 LYS A C 1
ATOM 822 O O . LYS A 1 99 ? 6.563 -10.875 -16.264 1.00 94.38 99 LYS A O 1
ATOM 827 N N . ASP A 1 100 ? 5.055 -11.417 -14.696 1.00 94.69 100 ASP A N 1
ATOM 828 C CA . ASP A 1 100 ? 3.923 -10.788 -15.376 1.00 94.69 100 ASP A CA 1
ATOM 829 C C . ASP A 1 100 ? 4.035 -9.265 -15.316 1.00 94.69 100 ASP A C 1
ATOM 831 O O . ASP A 1 100 ? 3.796 -8.599 -16.317 1.00 94.69 100 ASP A O 1
ATOM 835 N N . ILE A 1 101 ? 4.507 -8.722 -14.188 1.00 92.38 101 ILE A N 1
ATOM 836 C CA . ILE A 1 101 ? 4.810 -7.290 -14.056 1.00 92.38 101 ILE A CA 1
ATOM 837 C C . ILE A 1 101 ? 5.930 -6.890 -15.026 1.00 92.38 101 ILE A C 1
ATOM 839 O O . ILE A 1 101 ? 5.829 -5.863 -15.690 1.00 92.38 101 ILE A O 1
ATOM 843 N N . LEU A 1 102 ? 6.987 -7.700 -15.139 1.00 90.75 102 LEU A N 1
ATOM 844 C CA . LEU A 1 102 ? 8.111 -7.410 -16.039 1.00 90.75 102 LEU A CA 1
ATOM 845 C C . LEU A 1 102 ? 7.696 -7.384 -17.514 1.00 90.75 102 LEU A C 1
ATOM 847 O O . LEU A 1 102 ? 8.197 -6.556 -18.268 1.00 90.75 102 LEU A O 1
ATOM 851 N N . LYS A 1 103 ? 6.750 -8.239 -17.918 1.00 92.31 103 LYS A N 1
ATOM 852 C CA . LYS A 1 103 ? 6.212 -8.269 -19.289 1.00 92.31 103 LYS A CA 1
ATOM 853 C C . LYS A 1 103 ? 5.440 -7.005 -19.678 1.00 92.31 103 LYS A C 1
ATOM 855 O O . LYS A 1 103 ? 5.201 -6.806 -20.863 1.00 92.31 103 LYS A O 1
ATOM 860 N N . LEU A 1 104 ? 5.050 -6.160 -18.718 1.00 88.94 104 LEU A N 1
ATOM 861 C CA . LEU A 1 104 ? 4.407 -4.871 -19.005 1.00 88.94 104 LEU A CA 1
ATOM 862 C C . LEU A 1 104 ? 5.394 -3.828 -19.543 1.00 88.94 104 LEU A C 1
ATOM 864 O O . LEU A 1 104 ? 4.975 -2.809 -20.087 1.00 88.94 104 LEU A O 1
ATOM 868 N N . ILE A 1 105 ? 6.696 -4.049 -19.354 1.00 85.88 105 ILE A N 1
ATOM 869 C CA . ILE A 1 105 ? 7.738 -3.110 -19.757 1.00 85.88 105 ILE A CA 1
ATOM 870 C C . ILE A 1 105 ? 8.157 -3.444 -21.196 1.00 85.88 105 ILE A C 1
ATOM 872 O O . ILE A 1 105 ? 8.444 -4.609 -21.485 1.00 85.88 105 ILE A O 1
ATOM 876 N N . PRO A 1 106 ? 8.232 -2.458 -22.109 1.00 82.12 106 PRO A N 1
ATOM 877 C CA . PRO A 1 106 ? 8.805 -2.691 -23.428 1.00 82.12 106 PRO A CA 1
ATOM 878 C C . PRO A 1 106 ? 10.271 -3.123 -23.286 1.00 82.12 106 PRO A C 1
ATOM 880 O O . PRO A 1 106 ? 11.030 -2.525 -22.522 1.00 82.12 106 PRO A O 1
ATOM 883 N N . MET A 1 107 ? 10.684 -4.164 -24.016 1.00 76.25 107 MET A N 1
ATOM 884 C CA . MET A 1 107 ? 12.096 -4.548 -24.064 1.00 76.25 107 MET A CA 1
ATOM 885 C C . MET A 1 107 ? 12.893 -3.474 -24.808 1.00 76.25 107 MET A C 1
ATOM 887 O O . MET A 1 107 ? 12.957 -3.470 -26.035 1.00 76.25 107 MET A O 1
ATOM 891 N N . GLU A 1 108 ? 13.511 -2.566 -24.059 1.00 76.62 108 GLU A N 1
ATOM 892 C CA . GLU A 1 108 ? 14.535 -1.662 -24.575 1.00 76.62 108 GLU A CA 1
ATOM 893 C C . GLU A 1 108 ? 15.926 -2.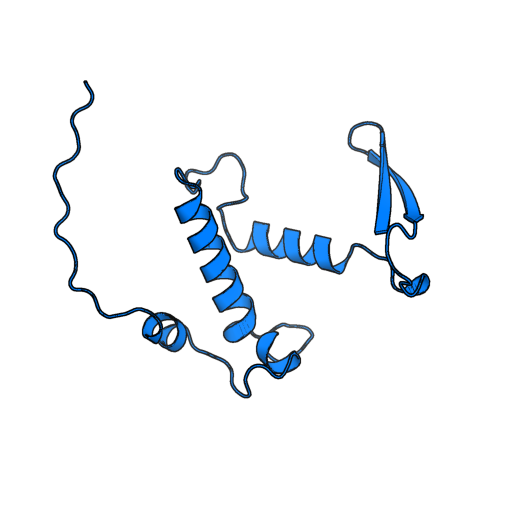269 -24.368 1.00 76.62 108 GLU A C 1
ATOM 895 O O . GLU A 1 108 ? 16.218 -2.866 -23.327 1.00 76.62 108 GLU A O 1
ATOM 900 N N . ALA A 1 109 ? 16.808 -2.091 -25.355 1.00 75.12 109 ALA A N 1
ATOM 901 C CA . ALA A 1 109 ? 18.210 -2.458 -25.206 1.00 75.12 109 ALA A CA 1
ATOM 902 C C . ALA A 1 109 ? 18.851 -1.644 -24.059 1.00 75.12 109 ALA A C 1
ATOM 904 O O . ALA A 1 109 ? 18.565 -0.446 -23.926 1.00 75.12 109 ALA A O 1
ATOM 905 N N . PRO A 1 110 ? 19.726 -2.251 -23.233 1.00 77.19 110 PRO A N 1
ATOM 906 C CA . PRO A 1 110 ? 20.440 -1.530 -22.187 1.00 77.19 110 PRO A CA 1
ATOM 907 C C . PRO A 1 110 ? 21.185 -0.328 -22.774 1.00 77.19 110 PRO A C 1
ATOM 909 O O . PRO A 1 110 ? 21.983 -0.474 -23.697 1.00 77.19 110 PRO A O 1
ATOM 912 N N . LYS A 1 111 ? 20.935 0.869 -22.238 1.00 79.94 111 LYS A N 1
ATOM 913 C CA . LYS A 1 111 ? 21.691 2.067 -22.625 1.00 79.94 111 LYS A CA 1
ATOM 914 C C . LYS A 1 111 ? 23.068 2.014 -21.975 1.00 79.94 111 LYS A C 1
ATOM 916 O O . LYS A 1 111 ? 23.170 1.760 -20.772 1.00 79.94 111 LYS A O 1
ATOM 921 N N . GLU A 1 112 ? 24.116 2.290 -22.748 1.00 81.12 112 GLU A N 1
ATOM 922 C CA . GLU A 1 112 ? 25.457 2.431 -22.188 1.00 81.12 112 GLU A CA 1
ATOM 923 C C . GLU A 1 112 ? 25.485 3.556 -21.152 1.00 81.12 112 GLU A C 1
ATOM 925 O O . GLU A 1 112 ? 24.902 4.634 -21.319 1.00 81.12 112 GLU A O 1
ATOM 930 N N . ARG A 1 113 ? 26.154 3.290 -20.031 1.00 78.81 113 ARG A N 1
ATOM 931 C CA . ARG A 1 113 ? 26.267 4.260 -18.951 1.00 78.81 113 ARG A CA 1
ATOM 932 C C . ARG A 1 113 ? 27.173 5.409 -19.397 1.00 78.81 113 ARG A C 1
ATOM 934 O O . ARG A 1 113 ? 28.375 5.226 -19.540 1.00 78.81 113 ARG A O 1
ATOM 941 N N . GLY A 1 114 ? 26.602 6.604 -19.539 1.00 81.62 114 GLY A N 1
ATOM 942 C CA . GLY A 1 114 ? 27.371 7.815 -19.831 1.00 81.62 114 GLY A CA 1
ATOM 943 C C . GLY A 1 114 ? 28.369 8.184 -18.723 1.00 81.62 114 GLY A C 1
ATOM 944 O O . GLY A 1 114 ? 28.203 7.806 -17.558 1.00 81.62 114 GLY A O 1
ATOM 945 N N . ALA A 1 115 ? 29.397 8.955 -19.085 1.00 85.50 115 ALA A N 1
ATOM 946 C CA . ALA A 1 115 ? 30.410 9.435 -18.149 1.00 85.50 115 ALA A CA 1
ATOM 947 C C . ALA A 1 115 ? 29.792 10.254 -16.999 1.00 85.50 115 ALA A C 1
ATOM 949 O O . ALA A 1 115 ? 28.829 11.005 -17.182 1.00 85.50 115 ALA A O 1
ATOM 950 N N . TYR A 1 116 ? 30.362 10.129 -15.798 1.00 81.06 116 TYR A N 1
ATOM 951 C CA . TYR A 1 116 ? 29.971 10.965 -14.666 1.00 81.06 116 TYR A CA 1
ATOM 952 C C . TYR A 1 116 ? 30.242 12.438 -14.989 1.00 81.06 116 TYR A C 1
ATOM 954 O O . TYR A 1 116 ? 31.357 12.798 -15.367 1.00 81.06 116 TYR A O 1
ATOM 962 N N . LYS A 1 117 ? 29.236 13.304 -14.812 1.00 78.69 117 LYS A N 1
ATOM 963 C CA . LYS A 1 117 ? 29.436 14.753 -14.919 1.00 78.69 117 LYS A CA 1
ATOM 964 C C . LYS A 1 117 ? 30.439 15.184 -13.847 1.00 78.69 117 LYS A C 1
ATOM 966 O O . LYS A 1 117 ? 30.199 14.936 -12.664 1.00 78.69 117 LYS A O 1
ATOM 971 N N . LYS A 1 118 ? 31.553 15.800 -14.256 1.00 70.94 118 LYS A N 1
ATOM 972 C CA . LYS A 1 118 ? 32.486 16.432 -13.317 1.00 70.94 118 LYS A CA 1
ATOM 973 C C . LYS A 1 118 ? 31.758 17.577 -12.610 1.00 70.94 118 LYS A C 1
ATOM 975 O O . LYS A 1 118 ? 31.026 18.323 -13.258 1.00 70.94 118 LYS A O 1
ATOM 980 N N . ALA A 1 119 ? 31.916 17.660 -11.291 1.00 72.75 119 ALA A N 1
ATOM 981 C CA . ALA A 1 119 ? 31.474 18.827 -10.539 1.00 72.75 119 ALA A CA 1
ATOM 982 C C . ALA A 1 119 ? 32.279 20.045 -11.021 1.00 72.75 119 ALA A C 1
ATOM 984 O O . ALA A 1 119 ? 33.487 19.911 -11.234 1.00 72.75 119 ALA A O 1
ATOM 985 N N . ALA A 1 120 ? 31.586 21.158 -11.267 1.00 65.00 120 ALA A N 1
ATOM 986 C CA . ALA A 1 120 ? 32.200 22.453 -11.553 1.00 65.00 120 ALA A CA 1
ATOM 987 C C . ALA A 1 120 ? 32.760 23.070 -10.268 1.00 65.00 120 ALA A C 1
ATOM 989 O O . ALA A 1 120 ? 32.152 22.812 -9.201 1.00 65.00 120 ALA A O 1
#

InterPro domains:
  IPR005063 Transposase, IS1 [PF03400] (27-67)

Secondary structure (DSSP, 8-state):
-EEEEEETTEEEEEEE---SS---GGG--SHHHHHHHHHHHHH-GGG-SS-S---SSHHHHHHHHHHHHHIIIIIPPPTTTSS-HHHHTTS-SSPPPHHHHHTTS--PPPPP-PPPPPP-

pLDDT: mean 89.82, std 6.44, range [65.0, 98.0]

Organism: NCBI:txid2126337

Foldseek 3Di:
DWDFDDDVPDGPDIDQDDDDDDDDSVPDDCVVVVVVVVVCVVVDVCPPPPDPRHDPDVVVVVVVVVVVCCCQQAADQDPVVSRHNCVVVVNDVDRDDPVVVVVVDPDDDDDPDDDDDDDD